Protein AF-A0A7C4ZP11-F1 (afdb_monomer_lite)

pLDDT: mean 70.56, std 13.33, range [33.5, 93.44]

Secondary structure (DSSP, 8-state):
--HHHHHHHHHHHHHHHHHHHHHHHT--SS---HHHHHHHHHHHHTT--HHHHHHHHHHHH---HHHHHHHHHHHHHHT-HHHHHHHHHHHHHHHHHHH--GGG--

Sequence (106 aa):
MNEIIAILIAAIISWLNFVLIDIWMGLPEAPGVRGAKVIGKSIEKRGGDLGGGYFSGNIVCSPDASAGTLLASCGYYGFGGPEGGLIAALFVYFGNRMCADPGYAG

Foldseek 3Di:
DPVVVVVVVVVVVLVVQQVCCCVVQVFFPDQDFPQLQVQLVVQVVVVHDSVVSSVVSSVVLDLHSNVLSVQLVCQCVPVHHVVRNVVSVVVSVVSCVVRDDVRGGD

Structure (mmCIF, N/CA/C/O backbone):
data_AF-A0A7C4ZP11-F1
#
_entry.id   AF-A0A7C4ZP11-F1
#
loop_
_atom_site.group_PDB
_atom_site.id
_atom_site.type_symbol
_atom_site.label_atom_id
_atom_site.label_alt_id
_atom_site.label_comp_id
_atom_site.label_asym_id
_atom_site.label_entity_id
_atom_site.label_seq_id
_atom_site.pdbx_PDB_ins_code
_atom_site.Cartn_x
_atom_site.Cartn_y
_atom_site.Cartn_z
_atom_site.occupancy
_atom_site.B_iso_or_equiv
_atom_site.auth_seq_id
_atom_site.auth_comp_id
_atom_site.auth_asym_id
_atom_site.auth_atom_id
_atom_site.pdbx_PDB_model_num
ATOM 1 N N . MET A 1 1 ? -19.726 7.991 23.204 1.00 59.44 1 MET A N 1
ATOM 2 C CA . MET A 1 1 ? -18.273 8.249 23.099 1.00 59.44 1 MET A CA 1
ATOM 3 C C . MET A 1 1 ? -18.119 9.647 22.531 1.00 59.44 1 MET A C 1
ATOM 5 O O . MET A 1 1 ? -18.824 9.942 21.580 1.00 59.44 1 MET A O 1
ATOM 9 N N . ASN A 1 2 ? -17.320 10.524 23.142 1.00 88.94 2 ASN A N 1
ATOM 10 C CA . ASN A 1 2 ? -17.155 11.888 22.630 1.00 88.94 2 ASN A CA 1
ATOM 11 C C . ASN A 1 2 ? -16.503 11.808 21.237 1.00 88.94 2 ASN A C 1
ATOM 13 O O . ASN A 1 2 ? -15.476 11.144 21.106 1.00 88.94 2 ASN A O 1
ATOM 17 N N . GLU A 1 3 ? -17.085 12.419 20.207 1.00 84.62 3 GLU A N 1
ATOM 18 C CA . GLU A 1 3 ? -16.647 12.249 18.806 1.00 84.62 3 GLU A CA 1
ATOM 19 C C . GLU A 1 3 ? -15.177 12.641 18.611 1.00 84.62 3 GLU A C 1
ATOM 21 O O . GLU A 1 3 ? -14.431 11.956 17.919 1.00 84.62 3 GLU A O 1
ATOM 26 N N . ILE A 1 4 ? -14.718 13.664 19.335 1.00 88.06 4 ILE A N 1
ATOM 27 C CA . ILE A 1 4 ? -13.311 14.088 19.358 1.00 88.06 4 ILE A CA 1
ATOM 28 C C . ILE A 1 4 ? -12.391 12.974 19.884 1.00 88.06 4 ILE A C 1
ATOM 30 O O . ILE A 1 4 ? -11.316 12.737 19.337 1.00 88.06 4 ILE A O 1
ATOM 34 N N . ILE A 1 5 ? -12.821 12.255 20.924 1.00 87.25 5 ILE A N 1
ATOM 35 C CA . ILE A 1 5 ? -12.070 11.124 21.486 1.00 87.25 5 ILE A CA 1
ATOM 36 C C . ILE A 1 5 ? -12.060 9.957 20.490 1.00 87.25 5 ILE A C 1
ATOM 38 O O . ILE A 1 5 ? -11.029 9.315 20.315 1.00 87.25 5 ILE A O 1
ATOM 42 N N . ALA A 1 6 ? -13.176 9.711 19.799 1.00 73.50 6 ALA A N 1
ATOM 43 C CA . ALA A 1 6 ? -13.263 8.674 18.774 1.00 73.50 6 ALA A CA 1
ATOM 44 C C . ALA A 1 6 ? -12.302 8.939 17.603 1.00 73.50 6 ALA A C 1
ATOM 46 O O . ALA A 1 6 ? -11.603 8.027 17.170 1.00 73.50 6 ALA A O 1
ATOM 47 N N . ILE A 1 7 ? -12.223 10.189 17.137 1.00 77.06 7 ILE A N 1
ATOM 48 C CA . ILE A 1 7 ? -11.305 10.609 16.069 1.00 77.06 7 ILE A CA 1
ATOM 49 C C . ILE A 1 7 ? -9.847 10.434 16.504 1.00 77.06 7 ILE A C 1
ATOM 51 O O . ILE A 1 7 ? -9.052 9.877 15.752 1.00 77.06 7 ILE A O 1
ATOM 55 N N . LEU A 1 8 ? -9.498 10.854 17.725 1.00 83.31 8 LEU A N 1
ATOM 56 C CA . LEU A 1 8 ? -8.147 10.678 18.271 1.00 83.31 8 LEU A CA 1
ATOM 57 C C . LEU A 1 8 ? -7.744 9.201 18.339 1.00 83.31 8 LEU A C 1
ATOM 59 O O . LEU A 1 8 ? -6.650 8.838 17.909 1.00 83.31 8 LEU A O 1
ATOM 63 N N . ILE A 1 9 ? -8.637 8.342 18.834 1.00 78.12 9 ILE A N 1
ATOM 64 C CA . ILE A 1 9 ? -8.396 6.898 18.911 1.00 78.12 9 ILE A CA 1
ATOM 65 C C . ILE A 1 9 ? -8.247 6.303 17.506 1.00 78.12 9 ILE A C 1
ATOM 67 O O . ILE A 1 9 ? -7.302 5.557 17.257 1.00 78.12 9 ILE A O 1
ATOM 71 N N . ALA A 1 10 ? -9.127 6.664 16.569 1.00 74.19 10 ALA A N 1
ATOM 72 C CA . ALA A 1 10 ? -9.059 6.190 15.190 1.00 74.19 10 ALA A CA 1
ATOM 73 C C . ALA A 1 10 ? -7.758 6.618 14.492 1.00 74.19 10 ALA A C 1
ATOM 75 O O . ALA A 1 10 ? -7.154 5.812 13.785 1.00 74.19 10 ALA A O 1
ATOM 76 N N . ALA A 1 11 ? -7.290 7.847 14.724 1.00 76.19 11 ALA A N 1
ATOM 77 C CA . ALA A 1 11 ? -6.037 8.351 14.170 1.00 76.19 11 ALA A CA 1
ATOM 78 C C . ALA A 1 11 ? -4.823 7.572 14.697 1.00 76.19 11 ALA A C 1
ATOM 80 O O . ALA A 1 11 ? -3.982 7.147 13.907 1.00 76.19 11 ALA A O 1
ATOM 81 N N . ILE A 1 12 ? -4.759 7.323 16.010 1.00 79.38 12 ILE A N 1
ATOM 82 C CA . ILE A 1 12 ? -3.671 6.548 16.628 1.00 79.38 12 ILE A CA 1
ATOM 83 C C . ILE A 1 12 ? -3.672 5.106 16.112 1.00 79.38 12 ILE A C 1
ATOM 85 O O . ILE A 1 12 ? -2.622 4.593 15.734 1.00 79.38 12 ILE A O 1
ATOM 89 N N . ILE A 1 13 ? -4.841 4.460 16.058 1.00 76.38 13 ILE A N 1
ATOM 90 C CA . ILE A 1 13 ? -4.966 3.084 15.558 1.00 76.38 13 ILE A CA 1
ATOM 91 C C . ILE A 1 13 ? -4.559 3.008 14.084 1.00 76.38 13 ILE A C 1
ATOM 93 O O . ILE A 1 13 ? -3.814 2.108 13.709 1.00 76.38 13 ILE A O 1
ATOM 97 N N . SER A 1 14 ? -4.998 3.961 13.259 1.00 69.31 14 SER A N 1
ATOM 98 C CA . SER A 1 14 ? -4.647 4.002 11.834 1.00 69.31 14 SER A CA 1
ATOM 99 C C . SER A 1 14 ? -3.149 4.219 11.630 1.00 69.31 14 SER A C 1
ATOM 101 O O . SER A 1 14 ? -2.543 3.538 10.809 1.00 69.31 14 SER A O 1
ATOM 103 N N . TRP A 1 15 ? -2.536 5.112 12.414 1.00 74.06 15 TRP A N 1
ATOM 104 C CA . TRP A 1 15 ? -1.096 5.355 12.371 1.00 74.06 15 TRP A CA 1
ATOM 105 C C . TRP A 1 15 ? -0.292 4.124 12.794 1.00 74.06 15 TRP A C 1
ATOM 107 O O . TRP A 1 15 ? 0.634 3.735 12.091 1.00 74.06 15 TRP A O 1
ATOM 117 N N . LEU A 1 16 ? -0.671 3.463 13.892 1.00 71.06 16 LEU A N 1
ATOM 118 C CA . LEU A 1 16 ? -0.018 2.226 14.326 1.00 71.06 16 LEU A CA 1
ATOM 119 C C . LEU A 1 16 ? -0.157 1.119 13.282 1.00 71.06 16 LEU A C 1
ATOM 121 O O . LEU A 1 16 ? 0.813 0.423 13.008 1.00 71.06 16 LEU A O 1
ATOM 125 N N . ASN A 1 17 ? -1.337 0.968 12.681 1.00 67.19 17 ASN A N 1
ATOM 126 C CA . ASN A 1 17 ? -1.568 -0.031 11.644 1.00 67.19 17 ASN A CA 1
ATOM 127 C C . ASN A 1 17 ? -0.708 0.253 10.403 1.00 67.19 17 ASN A C 1
ATOM 129 O O . ASN A 1 17 ? -0.050 -0.647 9.893 1.00 67.19 17 ASN A O 1
ATOM 133 N N . PHE A 1 18 ? -0.628 1.519 9.985 1.00 65.88 18 PHE A N 1
ATOM 134 C CA . PHE A 1 18 ? 0.251 1.955 8.904 1.00 65.88 18 PHE A CA 1
ATOM 135 C C . PHE A 1 18 ? 1.721 1.637 9.202 1.00 65.88 18 PHE A C 1
ATOM 137 O O . PHE A 1 18 ? 2.350 0.934 8.422 1.00 65.88 18 PHE A O 1
ATOM 144 N N . VAL A 1 19 ? 2.243 2.069 10.354 1.00 65.31 19 VAL A N 1
ATOM 145 C CA . VAL A 1 19 ? 3.646 1.845 10.745 1.00 65.31 19 VAL A CA 1
ATOM 146 C C . VAL A 1 19 ? 3.968 0.354 10.864 1.00 65.31 19 VAL A C 1
ATOM 148 O O . VAL A 1 19 ? 5.022 -0.087 10.418 1.00 65.31 19 VAL A O 1
ATOM 151 N N . LEU A 1 20 ? 3.071 -0.444 11.450 1.00 65.88 20 LEU A N 1
ATOM 152 C CA . LEU A 1 20 ? 3.282 -1.882 11.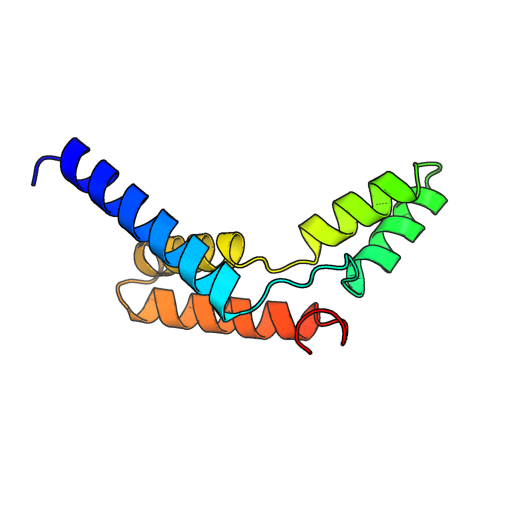612 1.00 65.88 20 LEU A CA 1
ATOM 153 C C . LEU A 1 20 ? 3.269 -2.616 10.274 1.00 65.88 20 LEU A C 1
ATOM 155 O O . LEU A 1 20 ? 4.127 -3.464 10.056 1.00 65.88 20 LEU A O 1
ATOM 159 N N . ILE A 1 21 ? 2.325 -2.300 9.385 1.00 65.25 21 ILE A N 1
ATOM 160 C CA . ILE A 1 21 ? 2.273 -2.909 8.053 1.00 65.25 21 ILE A CA 1
ATOM 161 C C . ILE A 1 21 ? 3.492 -2.489 7.236 1.00 65.25 21 ILE A C 1
ATOM 163 O O . ILE A 1 21 ? 4.083 -3.340 6.585 1.00 65.25 21 ILE A O 1
ATOM 167 N N . ASP A 1 22 ? 3.895 -1.223 7.303 1.00 62.03 22 ASP A N 1
ATOM 168 C CA . ASP A 1 22 ? 5.055 -0.697 6.584 1.00 62.03 22 ASP A CA 1
ATOM 169 C C . ASP A 1 22 ? 6.356 -1.411 7.004 1.00 62.03 22 ASP A C 1
ATOM 171 O O . ASP A 1 22 ? 7.085 -1.963 6.177 1.00 62.03 22 ASP A O 1
ATOM 175 N N . ILE A 1 23 ? 6.577 -1.539 8.319 1.00 64.19 23 ILE A N 1
ATOM 176 C CA . ILE A 1 23 ? 7.726 -2.266 8.880 1.00 64.19 23 ILE A CA 1
ATOM 177 C C . ILE A 1 23 ? 7.655 -3.768 8.564 1.00 64.19 23 ILE A C 1
ATOM 179 O O . ILE A 1 23 ? 8.675 -4.378 8.250 1.00 64.19 23 ILE A O 1
ATOM 183 N N . TRP A 1 24 ? 6.478 -4.392 8.675 1.00 57.53 24 TRP A N 1
ATOM 184 C CA . TRP A 1 24 ? 6.335 -5.847 8.541 1.00 57.53 24 TRP A CA 1
ATOM 185 C C . TRP A 1 24 ? 6.322 -6.323 7.087 1.00 57.53 24 TRP A C 1
ATOM 187 O O . TRP A 1 24 ? 6.838 -7.399 6.792 1.00 57.53 24 TRP A O 1
ATOM 197 N N . MET A 1 25 ? 5.752 -5.532 6.176 1.00 57.91 25 MET A N 1
ATOM 198 C CA . MET A 1 25 ? 5.769 -5.813 4.740 1.00 57.91 25 MET A CA 1
ATOM 199 C C . MET A 1 25 ? 7.063 -5.362 4.065 1.00 57.91 25 MET A C 1
ATOM 201 O O . MET A 1 25 ? 7.288 -5.766 2.928 1.00 57.91 25 MET A O 1
ATOM 205 N N . GLY A 1 26 ? 7.904 -4.586 4.758 1.00 47.94 26 GLY A N 1
ATOM 206 C CA . GLY A 1 26 ? 9.206 -4.157 4.265 1.00 47.94 26 GLY A CA 1
ATOM 207 C C . GLY A 1 26 ? 9.064 -3.414 2.946 1.00 47.94 26 GLY A C 1
ATOM 208 O O . GLY A 1 26 ? 9.469 -3.945 1.910 1.00 47.94 26 GLY A O 1
ATOM 209 N N . LEU A 1 27 ? 8.455 -2.217 2.972 1.00 51.00 27 LEU A N 1
ATOM 210 C CA . LEU A 1 27 ? 8.389 -1.390 1.767 1.00 51.00 27 LEU A CA 1
ATOM 211 C C . LEU A 1 27 ? 9.805 -1.261 1.172 1.00 51.00 27 LEU A C 1
ATOM 213 O O . LEU A 1 27 ? 10.765 -1.002 1.902 1.00 51.00 27 LEU A O 1
ATOM 217 N N . PRO A 1 28 ? 9.958 -1.491 -0.139 1.00 43.22 28 PRO A N 1
ATOM 218 C CA . PRO A 1 28 ? 11.266 -1.606 -0.762 1.00 43.22 28 PRO A CA 1
ATOM 219 C C . PRO A 1 28 ? 12.061 -0.304 -0.636 1.00 43.22 28 PRO A C 1
ATOM 221 O O . PRO A 1 28 ? 11.565 0.783 -0.932 1.00 43.22 28 PRO A O 1
ATOM 224 N N . GLU A 1 29 ? 13.339 -0.432 -0.270 1.00 43.78 29 GLU A N 1
ATOM 225 C CA . GLU A 1 29 ? 14.300 0.680 -0.196 1.00 43.78 29 GLU A CA 1
ATOM 226 C C . GLU A 1 29 ? 14.588 1.315 -1.573 1.00 43.78 29 GLU A C 1
ATOM 228 O O . GLU A 1 29 ? 15.155 2.407 -1.649 1.00 43.78 29 GLU A O 1
ATOM 233 N N . ALA A 1 30 ? 14.194 0.652 -2.670 1.00 45.97 30 ALA A N 1
ATOM 234 C CA . ALA A 1 30 ? 14.436 1.100 -4.035 1.00 45.97 30 ALA A CA 1
ATOM 235 C C . ALA A 1 30 ? 13.126 1.382 -4.805 1.00 45.97 30 ALA A C 1
ATOM 237 O O . ALA A 1 30 ? 12.245 0.523 -4.870 1.00 45.97 30 ALA A O 1
ATOM 238 N N . PRO A 1 31 ? 13.000 2.553 -5.459 1.00 46.75 31 PRO A N 1
ATOM 239 C CA . PRO A 1 31 ? 11.894 2.835 -6.365 1.00 46.75 31 PRO A CA 1
ATOM 240 C C . PRO A 1 31 ? 11.983 1.957 -7.618 1.00 46.75 31 PRO A C 1
ATOM 242 O O . PRO A 1 31 ? 13.032 1.875 -8.257 1.00 46.75 31 PRO A O 1
ATOM 245 N N . GLY A 1 32 ? 10.867 1.350 -8.018 1.00 52.22 32 GLY A N 1
ATOM 246 C CA . GLY A 1 32 ? 10.843 0.520 -9.216 1.00 52.22 32 GLY A CA 1
ATOM 247 C C . GLY A 1 32 ? 9.573 -0.292 -9.355 1.00 52.22 32 GLY A C 1
ATOM 248 O O . GLY A 1 32 ? 9.646 -1.504 -9.330 1.00 52.22 32 GLY A O 1
ATOM 249 N N . VAL A 1 33 ? 8.412 0.345 -9.502 1.00 60.16 33 VAL A N 1
ATOM 250 C CA . VAL A 1 33 ? 7.193 -0.352 -9.952 1.00 60.16 33 VAL A CA 1
ATOM 251 C C . VAL A 1 33 ? 7.145 -0.361 -11.483 1.00 60.16 33 VAL A C 1
ATOM 253 O O . VAL A 1 33 ? 7.423 0.657 -12.123 1.00 60.16 33 VAL A O 1
ATOM 256 N N . ARG A 1 34 ? 6.761 -1.484 -12.114 1.00 60.38 34 ARG A N 1
ATOM 257 C CA . ARG A 1 34 ? 6.808 -1.640 -13.591 1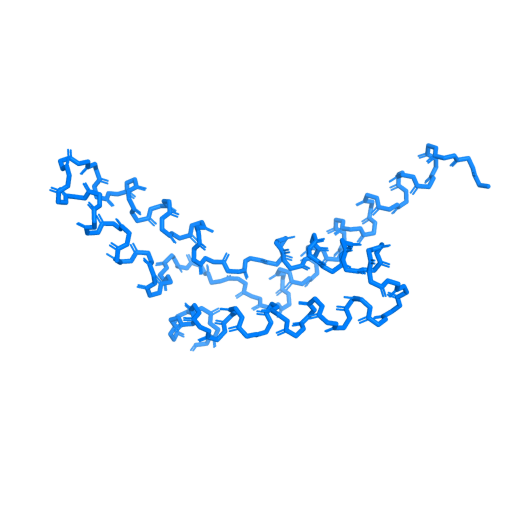.00 60.38 34 ARG A CA 1
ATOM 258 C C . ARG A 1 34 ? 6.058 -0.534 -14.342 1.00 60.38 34 ARG A C 1
ATOM 260 O O . ARG A 1 34 ? 6.454 -0.149 -15.446 1.00 60.38 34 ARG A O 1
ATOM 267 N N . GLY A 1 35 ? 4.992 -0.007 -13.739 1.00 64.88 35 GLY A N 1
ATOM 268 C CA . GLY A 1 35 ? 4.198 1.093 -14.286 1.00 64.88 35 GLY A CA 1
ATOM 269 C C . GLY A 1 35 ? 4.908 2.452 -14.265 1.00 64.88 35 GLY A C 1
ATOM 270 O O . GLY A 1 35 ? 4.680 3.264 -15.167 1.00 64.88 35 GLY A O 1
ATOM 271 N N . ALA A 1 36 ? 5.861 2.672 -13.349 1.00 74.19 36 ALA A N 1
ATOM 272 C CA . ALA A 1 36 ? 6.615 3.920 -13.292 1.00 74.19 36 ALA A CA 1
ATOM 273 C C . ALA A 1 36 ? 7.414 4.161 -14.570 1.00 74.19 36 ALA A C 1
ATOM 275 O O . ALA A 1 36 ? 7.462 5.281 -15.074 1.00 74.19 36 ALA A O 1
ATOM 276 N N . LYS A 1 37 ? 7.963 3.095 -15.164 1.00 76.31 37 LYS A N 1
ATOM 277 C CA . LYS A 1 37 ? 8.696 3.183 -16.430 1.00 76.31 37 LYS A CA 1
ATOM 278 C C . LYS A 1 37 ? 7.816 3.644 -17.592 1.00 76.31 37 LYS A C 1
ATOM 280 O O . LYS A 1 37 ? 8.272 4.397 -18.452 1.00 76.31 37 LYS A O 1
ATOM 285 N N . VAL A 1 38 ? 6.566 3.183 -17.629 1.00 81.88 38 VAL A N 1
ATOM 286 C CA . VAL A 1 38 ? 5.592 3.550 -18.668 1.00 81.88 38 VAL A CA 1
ATOM 287 C C . VAL A 1 38 ? 5.210 5.022 -18.535 1.00 81.88 38 VAL A C 1
ATOM 289 O O . VAL A 1 38 ? 5.214 5.748 -19.530 1.00 81.88 38 VAL A O 1
ATOM 292 N N . ILE A 1 39 ? 4.945 5.471 -17.306 1.00 80.56 39 ILE A N 1
ATOM 293 C CA . ILE A 1 39 ? 4.583 6.859 -17.007 1.00 80.56 39 ILE A CA 1
ATOM 294 C C . ILE A 1 39 ? 5.767 7.797 -17.275 1.00 80.56 39 ILE A C 1
ATOM 296 O O . ILE A 1 39 ? 5.605 8.772 -18.008 1.00 80.56 39 ILE A O 1
ATOM 300 N N . GLY A 1 40 ? 6.968 7.451 -16.803 1.00 85.94 40 GLY A N 1
ATOM 301 C CA . GLY A 1 40 ? 8.195 8.207 -17.059 1.00 85.94 40 GLY A CA 1
ATOM 302 C C . GLY A 1 40 ? 8.472 8.391 -18.550 1.00 85.94 40 GLY A C 1
ATOM 303 O O . GLY A 1 40 ? 8.599 9.520 -19.016 1.00 85.94 40 GLY A O 1
ATOM 304 N N . LYS A 1 41 ? 8.437 7.307 -19.341 1.00 87.38 41 LYS A N 1
ATOM 305 C CA . LYS A 1 41 ? 8.608 7.388 -20.805 1.00 87.38 41 LYS A CA 1
ATOM 306 C C . LYS A 1 41 ? 7.495 8.165 -21.507 1.00 87.38 41 LYS A C 1
ATOM 308 O O . LYS A 1 41 ? 7.734 8.798 -22.532 1.00 87.38 41 LYS A O 1
ATOM 313 N N . SER A 1 42 ? 6.262 8.094 -21.009 1.00 89.38 42 SER A N 1
ATOM 314 C CA . SER A 1 42 ? 5.152 8.879 -21.556 1.00 89.38 42 SER A CA 1
ATOM 315 C C . SER A 1 42 ? 5.345 10.378 -21.308 1.00 89.38 42 SER A C 1
ATOM 317 O O . SER A 1 42 ? 4.999 11.176 -22.176 1.00 89.38 42 SER A O 1
ATOM 319 N N . ILE A 1 43 ? 5.875 10.762 -20.145 1.00 87.12 43 ILE A N 1
ATOM 320 C CA . ILE A 1 43 ? 6.158 12.159 -19.790 1.00 87.12 43 ILE A CA 1
ATOM 321 C C . ILE A 1 43 ? 7.353 12.685 -20.591 1.00 87.12 43 ILE A C 1
ATOM 323 O O . ILE A 1 43 ? 7.244 13.750 -21.195 1.00 87.12 43 ILE A O 1
ATOM 327 N N . GLU A 1 44 ? 8.421 11.896 -20.716 1.00 92.56 44 GLU A N 1
ATOM 328 C CA . GLU A 1 44 ? 9.576 12.209 -21.570 1.00 92.56 44 GLU A CA 1
ATOM 329 C C 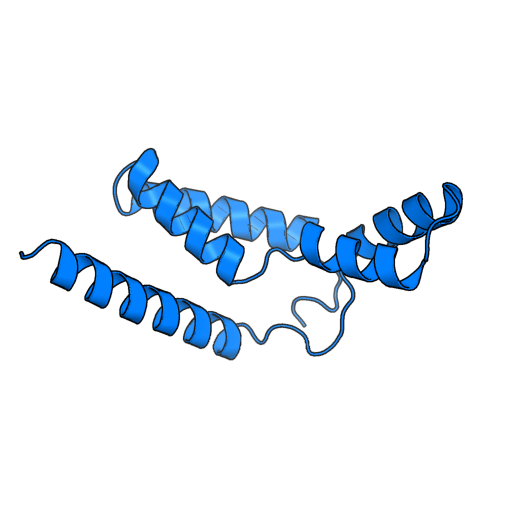. GLU A 1 44 ? 9.154 12.455 -23.030 1.00 92.56 44 GLU A C 1
ATOM 331 O O . GLU A 1 44 ? 9.521 13.466 -23.625 1.00 92.56 44 GLU A O 1
ATOM 336 N N . LYS A 1 45 ? 8.288 11.600 -23.598 1.00 93.44 45 LYS A N 1
ATOM 337 C CA . LYS A 1 45 ? 7.748 11.783 -24.961 1.00 93.44 45 LYS A CA 1
ATOM 338 C C . LYS A 1 45 ? 6.952 13.075 -25.155 1.00 93.44 45 LYS A C 1
ATOM 340 O O . LYS A 1 45 ? 6.794 13.516 -26.289 1.00 93.44 45 LYS A O 1
ATOM 345 N N . ARG A 1 46 ? 6.421 13.659 -24.079 1.00 92.81 46 ARG A N 1
ATOM 346 C CA . ARG A 1 46 ? 5.702 14.944 -24.099 1.00 92.81 46 ARG A CA 1
ATOM 347 C C . ARG A 1 46 ? 6.628 16.131 -23.802 1.00 92.81 46 ARG A C 1
ATOM 349 O O . ARG A 1 46 ? 6.136 17.245 -23.669 1.00 92.81 46 ARG A O 1
ATOM 356 N N . GLY A 1 47 ? 7.940 15.898 -23.697 1.00 91.31 47 GLY A N 1
ATOM 357 C CA . GLY A 1 47 ? 8.946 16.911 -23.375 1.00 91.31 47 GLY A CA 1
ATOM 358 C C . GLY A 1 47 ? 9.085 17.213 -21.880 1.00 91.31 47 GLY A C 1
ATOM 359 O O . GLY A 1 47 ? 9.647 18.244 -21.527 1.00 91.31 47 GLY A O 1
ATOM 360 N N . GLY A 1 48 ? 8.543 16.361 -21.004 1.00 87.31 48 GLY A N 1
ATOM 361 C CA . GLY A 1 48 ? 8.662 16.507 -19.553 1.00 87.31 48 GLY A CA 1
ATOM 362 C C . GLY A 1 48 ? 9.919 15.852 -18.975 1.00 87.31 48 GLY A C 1
ATOM 363 O O . GLY A 1 48 ? 10.600 15.077 -19.644 1.00 87.31 48 GLY A O 1
ATOM 364 N N . ASP A 1 49 ? 10.199 16.145 -17.704 1.00 90.44 49 ASP A N 1
ATOM 365 C CA . ASP A 1 49 ? 11.346 15.584 -16.988 1.00 90.44 49 ASP A CA 1
ATOM 366 C C . ASP A 1 49 ? 11.160 14.088 -16.683 1.00 90.44 49 ASP A C 1
ATOM 368 O O . ASP A 1 49 ? 10.141 13.660 -16.129 1.00 90.44 49 ASP A O 1
ATOM 372 N N . LEU A 1 50 ? 12.169 13.289 -17.033 1.00 81.69 50 LEU A N 1
ATOM 373 C CA . LEU A 1 50 ? 12.137 11.838 -16.865 1.00 81.69 50 LEU A CA 1
ATOM 374 C C . LEU A 1 50 ? 12.176 11.440 -15.381 1.00 81.69 50 LEU A C 1
ATOM 376 O O . LEU A 1 50 ? 11.485 10.502 -14.983 1.00 81.69 50 LEU A O 1
ATOM 380 N N . GLY A 1 51 ? 12.940 12.167 -14.558 1.00 77.50 51 GLY A N 1
ATOM 381 C CA . GLY A 1 51 ? 13.037 11.925 -13.117 1.00 77.50 51 GLY A CA 1
ATOM 382 C C . GLY A 1 51 ? 11.704 12.163 -12.406 1.00 77.50 51 GLY A C 1
ATOM 383 O O . GLY A 1 51 ? 11.209 11.287 -11.695 1.00 77.50 51 GLY A O 1
ATOM 384 N N . GLY A 1 52 ? 11.070 13.303 -12.679 1.00 74.50 52 GLY A N 1
ATOM 385 C CA . GLY A 1 52 ? 9.728 13.635 -12.210 1.00 74.50 52 GLY A CA 1
ATOM 386 C C . GLY A 1 52 ? 8.678 12.648 -12.714 1.00 74.50 52 GLY A C 1
ATOM 387 O O . GLY A 1 52 ? 7.806 12.229 -11.954 1.00 74.50 52 GLY A O 1
ATOM 388 N N . GLY A 1 53 ? 8.796 12.193 -13.964 1.00 80.69 53 GLY A N 1
ATOM 389 C CA . GLY A 1 53 ? 7.896 11.187 -14.514 1.00 80.69 53 GLY A CA 1
ATOM 390 C C . GLY A 1 53 ? 8.018 9.813 -13.851 1.00 80.69 53 GLY A C 1
ATOM 391 O O . GLY A 1 53 ? 7.000 9.163 -13.605 1.00 80.69 53 GLY A O 1
ATOM 392 N N . TYR A 1 54 ? 9.231 9.378 -13.500 1.00 77.12 54 TYR A N 1
ATOM 393 C CA . TYR A 1 54 ? 9.421 8.174 -12.690 1.00 77.12 54 TYR A CA 1
ATOM 394 C C . TYR A 1 54 ? 8.896 8.352 -11.268 1.00 77.12 54 TYR A C 1
ATOM 396 O O . TYR A 1 54 ? 8.258 7.440 -10.754 1.00 77.12 54 TYR A O 1
ATOM 404 N N . PHE A 1 55 ? 9.090 9.515 -10.645 1.00 71.06 55 PHE A N 1
ATOM 405 C CA . PHE A 1 55 ? 8.553 9.798 -9.314 1.00 71.06 55 PHE A CA 1
ATOM 406 C C . PHE A 1 55 ? 7.019 9.713 -9.280 1.00 71.06 55 PHE A C 1
ATOM 408 O O . PHE A 1 55 ? 6.461 8.949 -8.494 1.00 71.06 55 PHE A O 1
ATOM 415 N N . SER A 1 56 ? 6.330 10.406 -10.193 1.00 68.25 56 SER A N 1
ATOM 416 C CA . SER A 1 56 ? 4.869 10.304 -10.325 1.00 68.25 56 SER A CA 1
ATOM 417 C C . SER A 1 56 ? 4.424 8.883 -10.650 1.00 68.25 56 SER A C 1
ATOM 419 O O . SER A 1 56 ? 3.422 8.405 -10.128 1.00 68.25 56 SER A O 1
ATOM 421 N N . GLY A 1 57 ? 5.183 8.194 -11.497 1.00 72.06 57 GLY A N 1
ATOM 422 C CA . GLY A 1 57 ? 4.922 6.811 -11.838 1.00 72.06 57 GLY A CA 1
ATOM 423 C C . GLY A 1 57 ? 5.032 5.859 -10.647 1.00 72.06 57 GLY A C 1
ATOM 424 O O . GLY A 1 57 ? 4.218 4.951 -10.526 1.00 72.06 57 GLY A O 1
ATOM 425 N N . ASN A 1 58 ? 5.987 6.089 -9.746 1.00 70.44 58 ASN A N 1
ATOM 426 C CA . ASN A 1 58 ? 6.117 5.316 -8.516 1.00 70.44 58 ASN A CA 1
ATOM 427 C C . ASN A 1 58 ? 4.961 5.591 -7.553 1.00 70.44 58 ASN A C 1
ATOM 429 O O . ASN A 1 58 ? 4.444 4.648 -6.981 1.00 70.44 58 ASN A O 1
ATOM 433 N N . ILE A 1 59 ? 4.489 6.835 -7.432 1.00 66.94 59 ILE A N 1
ATOM 434 C CA . ILE A 1 59 ? 3.311 7.148 -6.601 1.00 66.94 59 ILE A CA 1
ATOM 435 C C . ILE A 1 59 ? 2.050 6.475 -7.154 1.00 66.94 59 ILE A C 1
ATOM 437 O O . ILE A 1 59 ? 1.302 5.853 -6.414 1.00 66.94 59 ILE A O 1
ATOM 441 N N . VAL A 1 60 ? 1.804 6.590 -8.462 1.00 68.31 60 VAL A N 1
ATOM 442 C CA . VAL A 1 60 ? 0.585 6.052 -9.090 1.00 68.31 60 VAL A CA 1
ATOM 443 C C . VAL A 1 60 ? 0.583 4.524 -9.108 1.00 68.31 60 VAL A C 1
ATOM 445 O O . VAL A 1 60 ? -0.478 3.906 -9.047 1.00 68.31 60 VAL A O 1
ATOM 448 N N . CYS A 1 61 ? 1.758 3.909 -9.251 1.00 65.50 61 CYS A N 1
ATOM 449 C CA . CYS A 1 61 ? 1.882 2.467 -9.406 1.00 65.50 61 CYS A CA 1
ATOM 450 C C . CYS A 1 61 ? 2.361 1.744 -8.144 1.00 65.50 61 CYS A C 1
ATOM 452 O O . CYS A 1 61 ? 2.402 0.523 -8.191 1.00 65.50 61 CYS A O 1
ATOM 454 N N . SER A 1 62 ? 2.693 2.429 -7.047 1.00 63.50 62 SER A N 1
ATOM 455 C CA . SER A 1 62 ? 2.850 1.790 -5.737 1.00 63.50 62 SER A CA 1
ATOM 456 C C . SER A 1 62 ? 1.482 1.675 -5.084 1.00 63.50 62 SER A C 1
ATOM 458 O O . SER A 1 62 ? 0.892 2.687 -4.719 1.00 63.50 62 SER A O 1
ATOM 460 N N . PRO A 1 63 ? 0.961 0.463 -4.887 1.00 59.22 63 PRO A N 1
ATOM 461 C CA . PRO A 1 63 ? -0.093 0.250 -3.918 1.00 59.22 63 PRO A CA 1
ATOM 462 C C . PRO A 1 63 ? 0.559 0.247 -2.536 1.00 59.22 63 PRO A C 1
ATOM 464 O O . PRO A 1 63 ? 0.925 -0.794 -1.984 1.00 59.22 63 PRO A O 1
ATOM 467 N N . ASP A 1 64 ? 0.819 1.449 -2.037 1.00 65.12 64 ASP A N 1
ATOM 468 C CA . ASP A 1 64 ? 1.461 1.657 -0.753 1.00 65.12 64 ASP A CA 1
ATOM 469 C C . ASP A 1 64 ? 0.541 1.216 0.401 1.00 65.12 64 ASP A C 1
ATOM 471 O O . ASP A 1 64 ? -0.691 1.164 0.285 1.00 65.12 64 ASP A O 1
ATOM 475 N N . ALA A 1 65 ? 1.150 0.876 1.538 1.00 58.19 65 ALA A N 1
ATOM 476 C CA . ALA A 1 65 ? 0.428 0.424 2.724 1.00 58.19 65 ALA A CA 1
ATOM 477 C C . ALA A 1 65 ? -0.629 1.444 3.197 1.00 58.19 65 ALA A C 1
ATOM 479 O O . ALA A 1 65 ? -1.673 1.028 3.711 1.00 58.19 65 ALA A O 1
ATOM 480 N N . SER A 1 66 ? -0.411 2.751 2.978 1.00 61.91 66 SER A N 1
ATOM 481 C CA . SER A 1 66 ? -1.360 3.829 3.308 1.00 61.91 66 SER A CA 1
ATOM 482 C C . SER A 1 66 ? -2.580 3.852 2.388 1.00 61.91 66 SER A C 1
ATOM 484 O O . SER A 1 66 ? -3.705 3.993 2.868 1.00 61.91 66 SER A O 1
ATOM 486 N N . ALA A 1 67 ? -2.399 3.654 1.083 1.00 67.38 67 ALA A N 1
ATOM 487 C CA . ALA A 1 67 ? -3.482 3.520 0.122 1.00 67.38 67 ALA A CA 1
ATOM 488 C C . ALA A 1 67 ? -4.337 2.298 0.466 1.00 67.38 67 ALA A C 1
ATOM 490 O O . ALA A 1 67 ? -5.564 2.387 0.459 1.00 67.38 67 ALA A O 1
ATOM 491 N N . GLY A 1 68 ? -3.709 1.188 0.867 1.00 69.81 68 GLY A N 1
ATOM 492 C CA . GLY A 1 68 ? -4.424 -0.002 1.320 1.00 69.81 68 GLY A CA 1
ATOM 493 C C . GLY A 1 68 ? -5.209 0.198 2.620 1.00 69.81 68 GLY A C 1
ATOM 494 O O . GLY A 1 68 ? -6.357 -0.239 2.709 1.00 69.81 68 GLY A O 1
ATOM 495 N N . THR A 1 69 ? -4.650 0.908 3.608 1.00 69.75 69 THR A N 1
ATOM 496 C CA . THR A 1 69 ? -5.356 1.217 4.870 1.00 69.75 69 THR A CA 1
ATOM 497 C C . THR A 1 69 ? -6.515 2.186 4.657 1.00 69.75 69 THR A C 1
ATOM 499 O O . THR A 1 69 ? -7.583 2.008 5.253 1.00 69.75 69 THR A O 1
ATOM 502 N N . LEU A 1 70 ? -6.352 3.179 3.779 1.00 73.12 70 LEU A N 1
ATOM 503 C CA . LEU A 1 70 ? -7.434 4.082 3.397 1.00 73.12 70 LEU A CA 1
ATOM 504 C C . LEU A 1 70 ? -8.557 3.317 2.687 1.00 73.12 70 LEU A C 1
ATOM 506 O O . LEU A 1 70 ? -9.721 3.452 3.057 1.00 73.12 70 LEU A O 1
ATOM 510 N N . LEU A 1 71 ? -8.213 2.463 1.719 1.00 76.25 71 LEU A N 1
ATOM 511 C CA . LEU A 1 71 ? -9.183 1.679 0.952 1.00 76.25 71 LEU A CA 1
ATOM 512 C C . LEU A 1 71 ? -9.926 0.678 1.848 1.00 76.25 71 LEU A C 1
ATOM 514 O O . LEU A 1 71 ? -11.135 0.520 1.702 1.00 76.25 71 LEU A O 1
ATOM 518 N N . ALA A 1 72 ? -9.247 0.081 2.835 1.00 76.94 72 ALA A N 1
ATOM 519 C CA . ALA A 1 72 ? -9.868 -0.761 3.859 1.00 76.94 72 ALA A CA 1
ATOM 520 C C . ALA A 1 72 ? -10.824 0.013 4.772 1.00 76.94 72 ALA A C 1
ATOM 522 O O . ALA A 1 72 ? -11.913 -0.474 5.068 1.00 76.94 72 ALA A O 1
ATOM 523 N N . SER A 1 73 ? -10.463 1.236 5.162 1.00 76.06 73 SER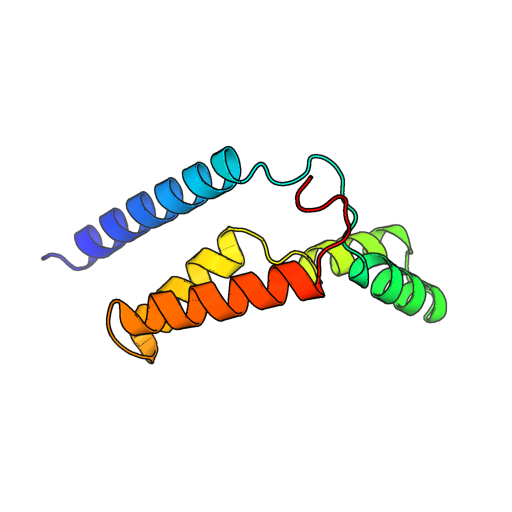 A N 1
ATOM 524 C CA . SER A 1 73 ? -11.316 2.106 5.982 1.00 76.06 73 SER A CA 1
ATOM 525 C C . SER A 1 73 ? -12.560 2.564 5.214 1.00 76.06 73 SER A C 1
ATOM 527 O O . SER A 1 73 ? -13.678 2.487 5.725 1.00 76.06 73 SER A O 1
ATOM 529 N N . CYS A 1 74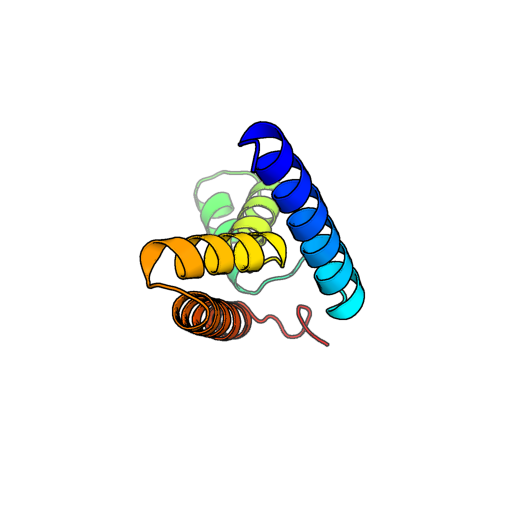 ? -12.388 2.976 3.955 1.00 77.81 74 CYS A N 1
ATOM 530 C CA . CYS A 1 74 ? -13.491 3.303 3.054 1.00 77.81 74 CYS A CA 1
ATOM 531 C C . CYS A 1 74 ? -14.369 2.081 2.771 1.00 77.81 74 CYS A C 1
ATOM 533 O O . CYS A 1 74 ? -15.589 2.210 2.727 1.00 77.81 74 CYS A O 1
ATOM 535 N N . GLY A 1 75 ? -13.767 0.901 2.617 1.00 82.50 75 GLY A N 1
ATOM 536 C CA . GLY A 1 75 ? -14.480 -0.354 2.425 1.00 82.50 75 GLY A CA 1
ATOM 537 C C . GLY A 1 75 ? -15.334 -0.715 3.635 1.00 82.50 75 GLY A C 1
ATOM 538 O O . GLY A 1 75 ? -16.525 -0.961 3.480 1.00 82.50 75 GLY A O 1
ATOM 539 N N . TYR A 1 76 ? -14.760 -0.656 4.837 1.00 82.31 76 TYR A N 1
ATOM 540 C CA . TYR A 1 76 ? -15.468 -0.893 6.098 1.00 82.31 76 TYR A CA 1
ATOM 541 C C . TYR A 1 76 ? -16.666 0.054 6.270 1.00 82.31 76 TYR A C 1
ATOM 543 O O . TYR A 1 76 ? -17.750 -0.363 6.674 1.00 82.31 76 TYR A O 1
ATOM 551 N N . TYR A 1 77 ? -16.488 1.334 5.930 1.00 79.81 77 TYR A N 1
ATOM 552 C CA . TYR A 1 77 ? -17.556 2.329 6.015 1.00 79.81 77 TYR A CA 1
ATOM 553 C C . TYR A 1 77 ? -18.623 2.164 4.918 1.00 79.81 77 TYR A C 1
ATOM 555 O O . TYR A 1 77 ? -19.814 2.255 5.204 1.00 79.81 77 TYR A O 1
ATOM 563 N N . GLY A 1 78 ? -18.213 1.935 3.666 1.00 80.25 78 GLY A N 1
ATOM 564 C CA . GLY A 1 78 ? -19.094 1.975 2.493 1.00 80.25 78 GLY A CA 1
ATOM 565 C C . GLY A 1 78 ? -19.754 0.644 2.125 1.00 80.25 78 GLY A C 1
ATOM 566 O O . GLY A 1 78 ? -20.906 0.638 1.701 1.00 80.25 78 GLY A O 1
ATOM 567 N N . PHE A 1 79 ? -19.049 -0.478 2.289 1.00 76.38 79 PHE A N 1
ATOM 568 C CA . PHE A 1 79 ? -19.551 -1.823 1.967 1.00 76.38 79 PHE A CA 1
ATOM 569 C C . PHE A 1 79 ? -20.013 -2.606 3.203 1.00 76.38 79 PHE A C 1
ATOM 571 O O . PHE A 1 79 ? -20.536 -3.710 3.065 1.00 76.38 79 PHE A O 1
ATOM 578 N N . GLY A 1 80 ? -19.882 -2.002 4.386 1.00 72.38 80 GLY A N 1
ATOM 579 C CA . GLY A 1 80 ? -20.292 -2.567 5.662 1.00 72.38 80 GLY A CA 1
ATOM 580 C C . GLY A 1 80 ? -19.173 -3.351 6.338 1.00 72.38 80 GLY A C 1
ATOM 581 O O . GLY A 1 80 ? -18.474 -4.128 5.693 1.00 72.38 80 GLY A O 1
ATOM 582 N N . GLY A 1 81 ? -19.046 -3.122 7.648 1.00 79.88 81 GLY A N 1
ATOM 583 C CA . GLY A 1 81 ? -18.372 -3.992 8.605 1.00 79.88 81 GLY A CA 1
ATOM 584 C C . GLY A 1 81 ? -17.016 -4.582 8.178 1.00 79.88 81 GLY A C 1
ATOM 585 O O . GLY A 1 81 ? -16.282 -4.024 7.359 1.00 79.88 81 GLY A O 1
ATOM 586 N N . PRO A 1 82 ? -16.638 -5.725 8.767 1.00 79.88 82 PRO A N 1
ATOM 587 C CA . PRO A 1 82 ? -15.414 -6.442 8.416 1.00 79.88 82 PRO A CA 1
ATOM 588 C C . PRO A 1 82 ? -15.353 -6.882 6.942 1.00 79.88 82 PRO A C 1
ATOM 590 O O . PRO A 1 82 ? -14.265 -6.987 6.375 1.00 79.88 82 PRO A O 1
ATOM 593 N N . GLU A 1 83 ? -16.503 -7.126 6.311 1.00 83.44 83 GLU A N 1
ATOM 594 C CA . GLU A 1 83 ? -16.625 -7.615 4.936 1.00 83.44 83 GLU A CA 1
ATOM 595 C C . GLU A 1 83 ? -16.062 -6.609 3.926 1.00 83.44 83 GLU A C 1
ATOM 597 O O . GLU A 1 83 ? -15.301 -6.977 3.027 1.00 83.44 83 GLU A O 1
ATOM 602 N N . GLY A 1 84 ? -16.367 -5.324 4.110 1.00 81.31 84 GLY A N 1
ATOM 603 C CA . GLY A 1 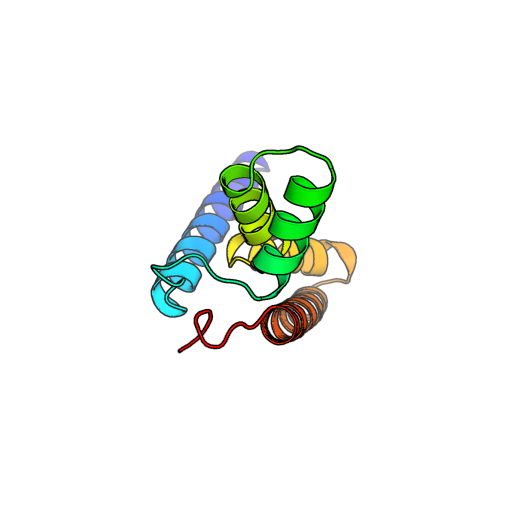84 ? -15.840 -4.248 3.279 1.00 81.31 84 GLY A CA 1
ATOM 604 C C . GLY A 1 84 ? -14.323 -4.090 3.391 1.00 81.31 84 GLY A C 1
ATOM 605 O O . GLY A 1 84 ? -13.653 -3.817 2.392 1.00 81.31 84 GLY A O 1
ATOM 606 N N . GLY A 1 85 ? -13.762 -4.341 4.578 1.00 79.12 85 GLY A N 1
ATOM 607 C CA . GLY A 1 85 ? -12.313 -4.396 4.785 1.00 79.12 85 GLY A CA 1
ATOM 608 C C . GLY A 1 85 ? -11.647 -5.559 4.038 1.00 79.12 85 GLY A C 1
ATOM 609 O O . GLY A 1 85 ? -10.576 -5.386 3.458 1.00 79.12 85 GLY A O 1
ATOM 610 N N . LEU A 1 86 ? -12.295 -6.729 3.981 1.00 79.62 86 LEU A N 1
ATOM 611 C CA . LEU A 1 86 ? -11.798 -7.897 3.241 1.00 79.62 86 LEU A CA 1
ATOM 612 C C . LEU A 1 86 ? -11.823 -7.682 1.723 1.00 79.62 86 LEU A C 1
ATOM 614 O O . LEU A 1 86 ? -10.868 -8.040 1.034 1.00 79.62 86 LEU A O 1
ATOM 618 N N . ILE A 1 87 ? -12.884 -7.063 1.199 1.00 80.56 87 ILE A N 1
ATOM 619 C CA . ILE A 1 87 ? -12.980 -6.702 -0.224 1.00 80.56 87 ILE A CA 1
ATOM 620 C C . ILE A 1 87 ? -11.878 -5.702 -0.593 1.00 80.56 87 ILE A C 1
ATOM 622 O O . ILE A 1 87 ? -11.202 -5.861 -1.610 1.00 80.56 87 ILE A O 1
ATOM 626 N N . ALA A 1 88 ? -11.649 -4.700 0.254 1.00 80.38 88 ALA A N 1
ATOM 627 C CA . ALA A 1 88 ? -10.565 -3.749 0.062 1.00 80.38 88 ALA A CA 1
ATOM 628 C C . ALA A 1 88 ? -9.187 -4.424 0.083 1.00 80.38 88 ALA A C 1
ATOM 630 O O . ALA A 1 88 ? -8.375 -4.177 -0.807 1.00 80.38 88 ALA A O 1
ATOM 631 N N . ALA A 1 89 ? -8.938 -5.324 1.039 1.00 74.31 89 ALA A N 1
ATOM 632 C CA . ALA A 1 89 ? -7.701 -6.098 1.100 1.00 74.31 89 ALA A CA 1
ATOM 633 C C . ALA A 1 89 ? -7.491 -6.951 -0.164 1.00 74.31 89 ALA A C 1
ATOM 635 O O . ALA A 1 89 ? -6.370 -7.048 -0.663 1.00 74.31 89 ALA A O 1
ATOM 636 N N . LEU A 1 90 ? -8.563 -7.519 -0.726 1.00 76.69 90 LEU A N 1
ATOM 637 C CA . LEU A 1 90 ? -8.517 -8.257 -1.988 1.00 76.69 90 LEU A CA 1
ATOM 638 C C . LEU A 1 90 ? -8.133 -7.349 -3.168 1.00 76.69 90 LEU A C 1
ATOM 640 O O . LEU A 1 90 ? -7.293 -7.726 -3.987 1.00 76.69 90 LEU A O 1
ATOM 644 N N . PHE A 1 91 ? -8.699 -6.143 -3.254 1.00 74.00 91 PHE A N 1
ATOM 645 C CA . PHE A 1 91 ? -8.329 -5.180 -4.294 1.00 74.00 91 PHE A CA 1
ATOM 646 C C . PHE A 1 91 ? -6.886 -4.703 -4.165 1.00 74.00 91 PHE A C 1
ATOM 648 O O . PHE A 1 91 ? -6.190 -4.631 -5.175 1.00 74.00 91 PHE A O 1
ATOM 655 N N . VAL A 1 92 ? -6.413 -4.452 -2.943 1.00 73.19 92 VAL A N 1
ATOM 656 C CA . VAL A 1 92 ? -5.006 -4.125 -2.679 1.00 73.19 92 VAL A CA 1
ATOM 657 C C . VAL A 1 92 ? -4.113 -5.294 -3.085 1.00 73.19 92 VAL A C 1
ATOM 659 O O . VAL A 1 92 ? -3.151 -5.101 -3.811 1.00 73.19 92 VAL A O 1
ATOM 662 N N . TYR A 1 93 ? -4.466 -6.532 -2.735 1.00 70.50 93 TYR A N 1
ATOM 663 C CA . TYR A 1 93 ? -3.716 -7.726 -3.133 1.00 70.50 93 TYR A CA 1
ATOM 664 C C . TYR A 1 93 ? -3.582 -7.875 -4.659 1.00 70.50 93 TYR A C 1
ATOM 666 O O . TYR A 1 93 ? -2.493 -8.181 -5.161 1.00 70.50 93 TYR A O 1
ATOM 674 N N . PHE A 1 94 ? -4.668 -7.657 -5.410 1.00 70.25 94 PHE A N 1
ATOM 675 C CA . PHE A 1 94 ? -4.628 -7.677 -6.874 1.00 70.25 94 PHE A CA 1
ATOM 676 C C . PHE A 1 94 ? -3.861 -6.482 -7.445 1.00 70.25 94 PHE A C 1
ATOM 678 O O . PHE A 1 94 ? -3.053 -6.672 -8.352 1.00 70.25 94 PHE A O 1
ATOM 685 N N . GLY A 1 95 ? -4.050 -5.286 -6.883 1.00 67.69 95 GLY A N 1
ATOM 686 C CA . GLY A 1 95 ? -3.298 -4.080 -7.229 1.00 67.69 95 GLY A CA 1
ATOM 687 C C . GLY A 1 95 ? -1.794 -4.282 -7.053 1.00 67.69 95 GLY A C 1
ATOM 688 O O . GLY A 1 95 ? -1.044 -4.073 -8.001 1.00 67.69 95 GLY A O 1
ATOM 689 N N . ASN A 1 96 ? -1.364 -4.820 -5.907 1.00 66.31 96 ASN A N 1
ATOM 690 C CA . ASN A 1 96 ? 0.023 -5.203 -5.627 1.00 66.31 96 ASN A CA 1
ATOM 691 C C . ASN A 1 96 ? 0.572 -6.145 -6.688 1.00 66.31 96 ASN A C 1
ATOM 693 O O . ASN A 1 96 ? 1.681 -5.930 -7.147 1.00 66.31 96 ASN A O 1
ATOM 697 N N . ARG A 1 97 ? -0.186 -7.156 -7.126 1.00 62.62 97 ARG A N 1
ATOM 698 C CA . ARG A 1 97 ? 0.276 -8.106 -8.156 1.00 62.62 97 ARG A CA 1
ATOM 699 C C . ARG A 1 97 ? 0.294 -7.538 -9.566 1.00 62.62 97 ARG A C 1
ATOM 701 O O . ARG A 1 97 ? 1.165 -7.903 -10.348 1.00 62.62 97 ARG A O 1
ATOM 708 N N . MET A 1 98 ? -0.653 -6.671 -9.904 1.00 60.25 98 MET A N 1
ATOM 709 C CA . MET A 1 98 ? -0.654 -5.973 -11.190 1.00 60.25 98 MET A CA 1
ATOM 710 C C . MET A 1 98 ? 0.495 -4.968 -11.278 1.00 60.25 98 MET A C 1
ATOM 712 O O . MET A 1 98 ? 1.099 -4.808 -12.338 1.00 60.25 98 MET A O 1
ATOM 716 N N . CYS A 1 99 ? 0.801 -4.317 -10.158 1.00 57.31 99 CYS A N 1
ATOM 717 C CA . CYS A 1 99 ? 1.888 -3.360 -10.033 1.00 57.31 99 CYS A CA 1
ATOM 718 C C . CYS A 1 99 ? 3.245 -4.002 -9.723 1.00 57.31 99 CYS A C 1
ATOM 720 O O . CYS A 1 99 ? 4.259 -3.319 -9.879 1.00 57.31 99 CYS A O 1
ATOM 722 N N . ALA A 1 100 ? 3.269 -5.283 -9.325 1.00 53.72 100 ALA A N 1
ATOM 723 C CA . ALA A 1 100 ? 4.462 -6.008 -8.910 1.00 53.72 100 ALA A CA 1
ATOM 724 C C . ALA A 1 100 ? 5.528 -5.972 -10.006 1.00 53.72 100 ALA A C 1
ATOM 726 O O . ALA A 1 100 ? 5.486 -6.672 -11.025 1.00 53.72 100 ALA A O 1
ATOM 727 N N . ASP A 1 101 ? 6.511 -5.126 -9.751 1.00 48.16 101 ASP A N 1
ATOM 728 C CA . ASP A 1 101 ? 7.886 -5.376 -10.116 1.00 48.16 101 ASP A CA 1
ATOM 729 C C . ASP A 1 101 ? 8.429 -6.435 -9.146 1.00 48.16 101 ASP A C 1
ATOM 731 O O . ASP A 1 101 ? 8.086 -6.372 -7.962 1.00 48.16 101 ASP A O 1
ATOM 735 N N . PRO A 1 102 ? 9.234 -7.412 -9.592 1.00 46.62 102 PRO A N 1
ATOM 736 C CA . PRO A 1 102 ? 9.945 -8.308 -8.683 1.00 46.62 102 PRO A CA 1
ATOM 737 C C . PRO A 1 102 ? 10.701 -7.565 -7.563 1.00 46.62 102 PRO A C 1
ATOM 739 O O . PRO A 1 102 ? 10.865 -8.129 -6.500 1.00 46.62 102 PRO A O 1
ATOM 742 N N . GLY A 1 103 ? 11.061 -6.284 -7.722 1.00 43.44 103 GLY A N 1
ATOM 743 C CA . GLY A 1 103 ? 11.639 -5.484 -6.631 1.00 43.44 103 GLY A CA 1
ATOM 744 C C . GLY A 1 103 ? 10.670 -4.980 -5.543 1.00 43.44 103 GLY A C 1
ATOM 745 O O . GLY A 1 103 ? 11.135 -4.409 -4.564 1.00 43.44 103 GLY A O 1
ATOM 746 N N . TYR A 1 104 ? 9.345 -5.135 -5.692 1.00 40.88 104 TYR A N 1
ATOM 747 C CA . TYR A 1 104 ? 8.346 -4.567 -4.763 1.00 40.88 104 TYR A CA 1
ATOM 748 C C . TYR A 1 104 ? 7.974 -5.499 -3.597 1.00 40.88 104 TYR A C 1
ATOM 750 O O . TYR A 1 104 ? 7.421 -5.048 -2.598 1.00 40.88 104 TYR A O 1
ATOM 758 N N . ALA A 1 105 ? 8.258 -6.797 -3.717 1.00 33.53 105 ALA A N 1
ATOM 759 C CA . ALA A 1 105 ? 8.013 -7.783 -2.668 1.00 33.53 105 ALA A CA 1
ATOM 760 C C . ALA A 1 105 ? 8.940 -8.997 -2.854 1.00 33.53 105 ALA A C 1
ATOM 762 O O . ALA A 1 105 ? 8.475 -10.078 -3.223 1.00 33.53 105 ALA A O 1
ATOM 763 N N . GLY A 1 106 ? 10.239 -8.797 -2.603 1.00 33.50 106 GLY A N 1
ATOM 764 C CA . GLY A 1 106 ? 11.268 -9.849 -2.607 1.00 33.50 106 GLY A CA 1
ATOM 765 C C . GLY A 1 106 ? 12.146 -9.884 -3.848 1.00 33.50 106 GLY A C 1
ATOM 766 O O . GLY A 1 106 ? 11.694 -10.455 -4.863 1.00 33.50 106 GLY A O 1
#

Radius of gyration: 16.59 Å; chains: 1; bounding box: 35×27×48 Å